Protein AF-A0A1D1ZRA9-F1 (afdb_monomer_lite)

Secondary structure (DSSP, 8-state):
-PPPP--------------GGGTSHHHHHHHHHHHS----SSHHHHHHHHHHHHHHHHHHTTPPPP-GGGHHHHH---PPPTTS-GGG------S---------

Organi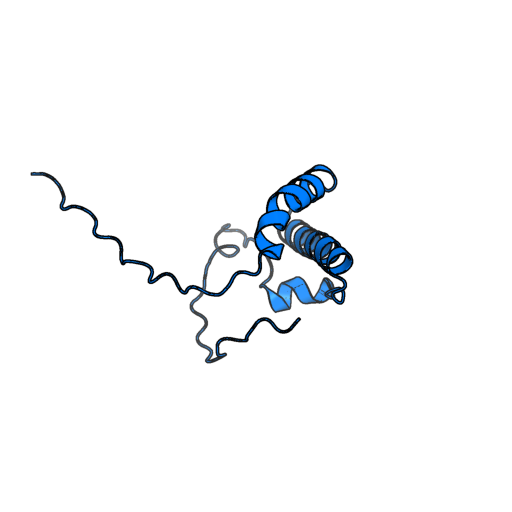sm: Auxenochlorella protothecoides (NCBI:txid3075)

InterPro domains:
  IPR017905 ERV/ALR sulfhydryl oxidase domain [PF04777] (26-76)
  IPR017905 ERV/ALR sulfhydryl oxidase domain [PS51324] (1-75)
  IPR036774 ERV/ALR sulfhydryl oxidase domain superfamily [G3DSA:1.20.120.310] (21-87)
  IPR036774 ERV/ALR sulfhydryl oxidase domain superfamily [SSF69000] (27-76)
  IPR039799 Sulfhydryl oxidase ALR/ERV [PTHR12645] (27-90)

pLDDT: mean 72.1, std 20.05, range [38.78, 96.56]

Structure (mmCIF, N/CA/C/O backbone):
data_AF-A0A1D1ZRA9-F1
#
_entry.id   AF-A0A1D1ZRA9-F1
#
loop_
_atom_site.group_PDB
_atom_site.id
_atom_site.type_symbol
_atom_site.label_atom_id
_atom_site.label_alt_id
_atom_site.label_comp_id
_atom_site.label_asym_id
_atom_site.label_entity_id
_atom_site.label_seq_id
_atom_site.pdbx_PDB_ins_code
_atom_site.Cartn_x
_atom_site.Cartn_y
_atom_site.Cartn_z
_atom_site.occupancy
_atom_site.B_iso_or_equiv
_atom_site.auth_seq_id
_atom_site.auth_comp_id
_atom_site.auth_asym_id
_atom_site.auth_atom_id
_atom_site.pdbx_PDB_model_num
ATOM 1 N N . MET A 1 1 ? 5.798 44.716 -20.815 1.00 42.09 1 MET A N 1
ATOM 2 C CA . MET A 1 1 ? 4.510 44.042 -21.083 1.00 42.09 1 MET A CA 1
ATOM 3 C C . MET A 1 1 ? 4.521 42.788 -20.237 1.00 42.09 1 MET A C 1
ATOM 5 O O . MET A 1 1 ? 5.016 41.764 -20.687 1.00 42.09 1 MET A O 1
ATOM 9 N N . ASP A 1 2 ? 4.102 42.918 -18.983 1.00 41.72 2 ASP A N 1
ATOM 10 C CA . ASP A 1 2 ? 4.075 41.811 -18.026 1.00 41.72 2 ASP A CA 1
ATOM 11 C C . ASP A 1 2 ? 2.761 41.026 -18.170 1.00 41.72 2 ASP A C 1
ATOM 13 O O . ASP A 1 2 ? 1.718 41.641 -18.424 1.00 41.72 2 ASP A O 1
ATOM 17 N N . PRO A 1 3 ? 2.773 39.686 -18.045 1.00 46.97 3 PRO A N 1
ATOM 18 C CA . PRO A 1 3 ? 1.548 38.895 -18.053 1.00 46.97 3 PRO A CA 1
ATOM 19 C C . PRO A 1 3 ? 0.699 39.199 -16.803 1.00 46.97 3 PRO A C 1
ATOM 21 O O . PRO A 1 3 ? 1.249 39.508 -15.743 1.00 46.97 3 PRO A O 1
ATOM 24 N N . PRO A 1 4 ? -0.642 39.118 -16.896 1.00 52.88 4 PRO A N 1
ATOM 25 C CA . PRO A 1 4 ? -1.514 39.411 -15.765 1.00 52.88 4 PRO A CA 1
ATOM 26 C C . PRO A 1 4 ? -1.322 38.394 -14.625 1.00 52.88 4 PRO A C 1
ATOM 28 O O . PRO A 1 4 ? -0.988 37.232 -14.882 1.00 52.88 4 PRO A O 1
ATOM 31 N N . PRO A 1 5 ? -1.562 38.795 -13.362 1.00 53.59 5 PRO A N 1
ATOM 32 C CA . PRO A 1 5 ? -1.475 37.890 -12.226 1.00 53.59 5 PRO A CA 1
ATOM 33 C C . PRO A 1 5 ? -2.531 36.786 -12.350 1.00 53.59 5 PRO A C 1
ATOM 35 O O . PRO A 1 5 ? -3.712 37.041 -12.592 1.00 53.59 5 PRO A O 1
ATOM 38 N N . TYR A 1 6 ? -2.088 35.540 -12.197 1.00 49.81 6 TYR A N 1
ATOM 39 C CA . TYR A 1 6 ? -2.946 34.365 -12.239 1.00 49.81 6 TYR A CA 1
ATOM 40 C C . TYR A 1 6 ? -3.839 34.347 -10.992 1.00 49.81 6 TYR A C 1
ATOM 42 O O . TYR A 1 6 ? -3.408 33.973 -9.901 1.00 49.81 6 TYR A O 1
ATOM 50 N N . ASN A 1 7 ? -5.092 34.767 -11.140 1.00 58.62 7 ASN A N 1
ATOM 51 C CA . ASN A 1 7 ? -6.087 34.663 -10.079 1.00 58.62 7 ASN A CA 1
ATOM 52 C C . ASN A 1 7 ? -6.580 33.212 -10.022 1.00 58.62 7 ASN A C 1
ATOM 54 O O . ASN A 1 7 ? -7.509 32.831 -10.733 1.00 58.62 7 ASN A O 1
ATOM 58 N N . GLY A 1 8 ? -5.934 32.381 -9.202 1.00 53.59 8 GLY A N 1
ATOM 59 C CA . GLY A 1 8 ? -6.448 31.049 -8.887 1.00 53.59 8 GLY A CA 1
ATOM 60 C C . GLY A 1 8 ? -7.840 31.139 -8.252 1.00 53.59 8 GLY A C 1
ATOM 61 O O . GLY A 1 8 ? -8.097 32.023 -7.432 1.00 53.59 8 GLY A O 1
ATOM 62 N N . CYS A 1 9 ? -8.751 30.232 -8.619 1.00 38.78 9 CYS A N 1
ATOM 63 C CA . CYS A 1 9 ? -10.054 30.129 -7.963 1.00 38.78 9 CYS A CA 1
ATOM 64 C C . CYS A 1 9 ? -9.859 29.875 -6.458 1.00 38.78 9 CYS A C 1
ATOM 66 O O . CYS A 1 9 ? -9.128 28.947 -6.097 1.00 38.78 9 CYS A O 1
ATOM 68 N N . PRO A 1 10 ? -10.520 30.633 -5.565 1.00 48.34 10 PRO A N 1
ATOM 69 C CA . PRO A 1 10 ? -10.495 30.317 -4.150 1.00 48.34 10 PRO A CA 1
ATOM 70 C C . PRO A 1 10 ? -11.202 28.976 -3.964 1.00 48.34 10 PRO A C 1
ATOM 72 O O . PRO A 1 10 ? -12.406 28.855 -4.190 1.00 48.34 10 PRO A O 1
ATOM 75 N N . VAL A 1 11 ? -10.454 27.951 -3.557 1.00 49.53 11 VAL A N 1
ATOM 76 C CA . VAL A 1 11 ? -11.073 26.740 -3.026 1.00 49.53 11 VAL A CA 1
ATOM 77 C C . VAL A 1 11 ? -11.781 27.160 -1.746 1.00 49.53 11 VAL A C 1
ATOM 79 O O . VAL A 1 11 ? -11.145 27.443 -0.732 1.00 49.53 11 VAL A O 1
ATOM 82 N N . SER A 1 12 ? -13.108 27.294 -1.798 1.00 47.38 12 SER A N 1
ATOM 83 C CA . SER A 1 12 ? -13.909 27.441 -0.590 1.00 47.38 12 SER A CA 1
ATOM 84 C C . SER A 1 12 ? -13.567 26.257 0.301 1.00 47.38 12 SER A C 1
ATOM 86 O O . SER A 1 12 ? -13.884 25.112 -0.021 1.00 47.38 12 SER A O 1
ATOM 88 N N . GLY A 1 13 ? -12.840 26.535 1.382 1.00 46.78 13 GLY A N 1
ATOM 89 C CA . GLY A 1 13 ? -12.483 25.541 2.370 1.00 46.78 13 GLY A CA 1
ATOM 90 C C . GLY A 1 13 ? -13.769 24.989 2.951 1.00 46.78 13 GLY A C 1
ATOM 91 O O . GLY A 1 13 ? -14.363 25.598 3.836 1.00 46.78 13 GLY A O 1
ATOM 92 N N . SER A 1 14 ? -14.207 23.832 2.459 1.00 49.47 14 SER A N 1
ATOM 93 C CA . SER A 1 14 ? -15.146 23.020 3.204 1.00 49.47 14 SER A CA 1
ATOM 94 C C . SER A 1 14 ? -14.440 22.704 4.515 1.00 49.47 14 SER A C 1
ATOM 96 O O . SER A 1 14 ? -13.499 21.905 4.546 1.00 49.47 14 SER A O 1
ATOM 98 N N . THR A 1 15 ? -14.871 23.339 5.598 1.00 48.19 15 THR A N 1
ATOM 99 C CA . THR A 1 15 ? -14.601 22.922 6.971 1.00 48.19 15 THR A CA 1
ATOM 100 C C . THR A 1 15 ? -15.320 21.595 7.217 1.00 48.19 15 THR A C 1
ATOM 102 O O . THR A 1 15 ? -16.164 21.454 8.092 1.00 48.19 15 THR A O 1
ATOM 105 N N . GLY A 1 16 ? -14.986 20.576 6.422 1.00 43.78 16 GLY A N 1
ATOM 106 C CA . GLY A 1 16 ? -15.204 19.200 6.806 1.00 43.78 16 GLY A CA 1
ATOM 107 C C . GLY A 1 16 ? -14.342 19.005 8.034 1.00 43.78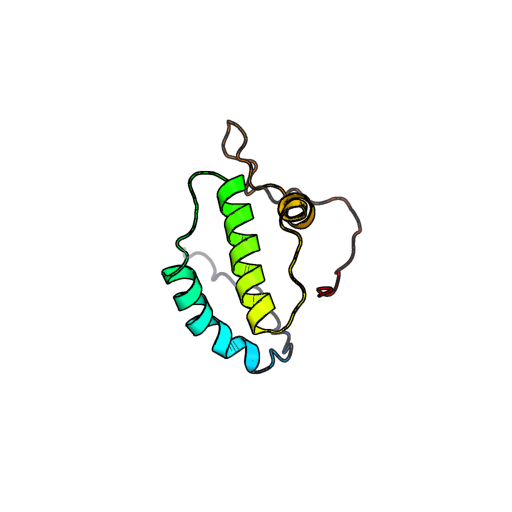 16 GLY A C 1
ATOM 108 O O . GLY A 1 16 ? -13.117 19.073 7.942 1.00 43.78 16 GLY A O 1
ATOM 109 N N . SER A 1 17 ? -14.981 18.849 9.187 1.00 49.03 17 SER A N 1
ATOM 110 C CA . SER A 1 17 ? -14.354 18.506 10.453 1.00 49.03 17 SER A CA 1
ATOM 111 C C . SER A 1 17 ? -13.528 17.237 10.259 1.00 49.03 17 SER A C 1
ATOM 113 O O . SER A 1 17 ? -13.980 16.103 10.427 1.00 49.03 17 SER A O 1
ATOM 115 N N . GLN A 1 18 ? -12.273 17.423 9.855 1.00 47.53 18 GLN A N 1
ATOM 116 C CA . GLN A 1 18 ? -11.307 16.356 9.804 1.00 47.53 18 GLN A CA 1
ATOM 117 C C . GLN A 1 18 ? -10.922 16.076 11.249 1.00 47.53 18 GLN A C 1
ATOM 119 O O . GLN A 1 18 ? -9.984 16.667 11.773 1.00 47.53 18 GLN A O 1
ATOM 124 N N . SER A 1 19 ? -11.738 15.238 11.902 1.00 53.06 19 SER A N 1
ATOM 125 C CA . SER A 1 19 ? -11.527 14.665 13.233 1.00 53.06 19 SER A CA 1
ATOM 126 C C . SER A 1 19 ? -10.033 14.520 13.512 1.00 53.06 19 SER A C 1
ATOM 128 O O . SER A 1 19 ? -9.325 13.960 12.673 1.00 53.06 19 SER A O 1
ATOM 130 N N . ALA A 1 20 ? -9.564 15.012 14.664 1.00 48.78 20 ALA A N 1
ATOM 131 C CA . ALA A 1 20 ? -8.149 15.089 15.054 1.00 48.78 20 ALA A CA 1
ATOM 132 C C . ALA A 1 20 ? -7.326 13.806 14.780 1.00 48.78 20 ALA A C 1
ATOM 134 O O . ALA A 1 20 ? -6.127 13.889 14.527 1.00 48.78 20 ALA A O 1
ATOM 135 N N . ALA A 1 21 ? -7.984 12.645 14.697 1.00 49.44 21 ALA A N 1
ATOM 136 C CA . ALA A 1 21 ? -7.450 11.376 14.199 1.00 49.44 21 ALA A CA 1
ATOM 137 C C . ALA A 1 21 ? -6.724 11.443 12.833 1.00 49.44 21 ALA A C 1
ATOM 139 O O . ALA A 1 21 ? -5.811 10.659 12.600 1.00 49.44 21 ALA A O 1
ATOM 140 N N . ARG A 1 22 ? -7.072 12.382 11.941 1.00 55.47 22 ARG A N 1
ATOM 141 C CA . ARG A 1 22 ? -6.396 12.548 10.639 1.00 55.47 22 ARG A CA 1
ATOM 142 C C . ARG A 1 22 ? -5.009 13.179 10.735 1.00 55.47 22 ARG A C 1
ATOM 144 O O . ARG A 1 22 ? -4.194 12.977 9.848 1.00 55.47 22 ARG A O 1
ATOM 151 N N . ARG A 1 23 ? -4.700 13.923 11.802 1.00 53.00 23 ARG A N 1
ATOM 152 C CA . ARG A 1 23 ? -3.388 14.588 11.930 1.00 53.00 23 ARG A CA 1
ATOM 153 C C . ARG A 1 23 ? -2.282 13.631 12.394 1.00 53.00 23 ARG A C 1
ATOM 155 O O . ARG A 1 23 ? -1.135 13.803 11.993 1.00 53.00 23 ARG A O 1
ATOM 162 N N . GLN A 1 24 ? -2.622 12.589 13.160 1.00 54.94 24 GLN A N 1
ATOM 163 C CA . GLN A 1 24 ? -1.673 11.556 13.613 1.00 54.94 24 GLN A CA 1
ATOM 164 C C . GLN A 1 24 ? -1.301 10.536 12.518 1.00 54.94 24 GLN A C 1
ATOM 166 O O . GLN A 1 24 ? -0.351 9.770 12.678 1.00 54.94 24 GLN A O 1
ATOM 171 N N . GLU A 1 25 ? -2.055 10.516 11.417 1.00 61.31 25 GLU A N 1
ATOM 172 C CA . GLU A 1 25 ? -1.922 9.552 10.323 1.00 61.31 25 GLU A CA 1
ATOM 173 C C . GLU A 1 25 ? -0.559 9.661 9.620 1.00 61.31 25 GLU A C 1
ATOM 175 O O . GLU A 1 25 ? 0.094 8.650 9.376 1.00 61.31 25 GLU A O 1
ATOM 180 N N . SER A 1 26 ? -0.064 10.883 9.400 1.00 70.25 26 SER A N 1
ATOM 181 C CA . SER A 1 26 ? 1.142 11.115 8.592 1.00 70.25 26 SER A CA 1
ATOM 182 C C . SER A 1 26 ? 2.432 10.536 9.188 1.00 70.25 26 SER A C 1
ATOM 184 O O . SER A 1 26 ? 3.277 10.043 8.446 1.00 70.25 26 SER A O 1
ATOM 186 N N . ALA A 1 27 ? 2.612 10.572 10.514 1.00 79.81 27 ALA A N 1
ATOM 187 C CA . ALA A 1 27 ? 3.822 10.052 11.157 1.00 79.81 27 ALA A CA 1
ATOM 188 C C . ALA A 1 27 ? 3.835 8.520 11.175 1.00 79.81 27 ALA A C 1
ATOM 190 O O . ALA A 1 27 ? 4.852 7.902 10.870 1.00 79.81 27 ALA A O 1
ATOM 191 N N . HIS A 1 28 ? 2.689 7.908 11.481 1.00 83.75 28 HIS A N 1
ATOM 192 C CA . HIS A 1 28 ? 2.573 6.458 11.460 1.00 83.75 28 HIS A CA 1
ATOM 193 C C . HIS A 1 28 ? 2.675 5.900 10.039 1.00 83.75 28 HIS A C 1
ATOM 195 O O . HIS A 1 28 ? 3.374 4.914 9.827 1.00 83.75 28 HIS A O 1
ATOM 201 N N . PHE A 1 29 ? 2.024 6.543 9.071 1.00 85.50 29 PHE A N 1
ATOM 202 C CA . PHE A 1 29 ? 2.059 6.110 7.681 1.00 85.50 29 PHE A CA 1
ATOM 203 C C . PHE A 1 29 ? 3.476 6.171 7.099 1.00 85.50 29 PHE A C 1
ATOM 205 O O . PHE A 1 29 ? 3.901 5.238 6.425 1.00 85.50 29 PHE A O 1
ATOM 212 N N . LYS A 1 30 ? 4.255 7.211 7.434 1.00 87.94 30 LYS A N 1
ATOM 213 C CA . LYS A 1 30 ? 5.680 7.289 7.065 1.00 87.94 30 LYS A CA 1
ATOM 214 C C . LYS A 1 30 ? 6.472 6.079 7.556 1.00 87.94 30 LYS A C 1
ATOM 216 O O . LYS A 1 30 ? 7.269 5.535 6.802 1.00 87.94 30 LYS A O 1
ATOM 221 N N . GLU A 1 31 ? 6.253 5.658 8.797 1.00 90.31 31 GLU A N 1
ATOM 222 C CA . GLU A 1 31 ? 6.924 4.482 9.358 1.00 90.31 31 GLU A CA 1
ATOM 223 C C . GLU A 1 31 ? 6.460 3.183 8.690 1.00 90.31 31 GLU A C 1
ATOM 225 O O . GLU A 1 31 ? 7.259 2.300 8.391 1.00 90.31 31 GLU A O 1
ATOM 230 N N . LEU A 1 32 ? 5.168 3.098 8.381 1.00 90.69 32 LEU A N 1
ATOM 231 C CA . LEU A 1 32 ? 4.589 1.964 7.676 1.00 90.69 32 LEU A CA 1
ATOM 232 C C . LEU A 1 32 ? 5.219 1.779 6.288 1.00 90.69 32 LEU A C 1
ATOM 234 O O . LEU A 1 32 ? 5.600 0.665 5.942 1.00 90.69 32 LEU A O 1
ATOM 238 N N . VAL A 1 33 ? 5.387 2.867 5.530 1.00 92.94 33 VAL A N 1
ATOM 239 C CA . VAL A 1 33 ? 6.040 2.862 4.209 1.00 92.94 33 VAL A CA 1
ATOM 240 C C . VAL A 1 33 ? 7.531 2.536 4.315 1.00 92.94 33 VAL A C 1
ATOM 242 O O . VAL A 1 33 ? 8.054 1.814 3.475 1.00 92.94 33 VAL A O 1
ATOM 245 N N . ARG A 1 34 ? 8.230 3.024 5.348 1.00 93.19 34 ARG A N 1
ATOM 246 C CA . ARG A 1 34 ? 9.650 2.684 5.566 1.00 93.19 34 ARG A CA 1
ATOM 247 C C . ARG A 1 34 ? 9.856 1.187 5.786 1.00 93.19 34 ARG A C 1
ATOM 249 O O . ARG A 1 34 ? 10.778 0.619 5.214 1.00 93.19 34 ARG A O 1
ATOM 256 N N . ASN A 1 35 ? 8.987 0.565 6.579 1.00 94.44 35 ASN A N 1
ATOM 257 C CA . ASN A 1 35 ? 9.075 -0.862 6.900 1.00 94.44 35 ASN A CA 1
ATOM 258 C C . ASN A 1 35 ? 8.486 -1.767 5.809 1.00 94.44 35 ASN A C 1
ATOM 260 O O . ASN A 1 35 ? 8.779 -2.958 5.774 1.00 94.44 35 ASN A O 1
ATOM 264 N N . ASN A 1 36 ? 7.671 -1.210 4.913 1.00 92.25 36 ASN A N 1
ATOM 265 C CA . ASN A 1 36 ? 7.086 -1.905 3.772 1.00 92.25 36 ASN A CA 1
ATOM 266 C C . ASN A 1 36 ? 7.424 -1.111 2.504 1.00 92.25 36 ASN A C 1
ATOM 268 O O . ASN A 1 36 ? 6.591 -0.315 2.055 1.00 92.25 36 ASN A O 1
ATOM 272 N N . PRO A 1 37 ? 8.637 -1.262 1.943 1.00 94.88 37 PRO A N 1
ATOM 273 C CA . PRO A 1 37 ? 9.039 -0.491 0.776 1.00 94.88 37 PRO A CA 1
ATOM 274 C C . PRO A 1 37 ? 8.100 -0.759 -0.413 1.00 94.88 37 PRO A C 1
ATOM 276 O O . PRO A 1 37 ? 7.634 -1.890 -0.592 1.00 94.88 37 PRO A O 1
ATOM 279 N N . PRO A 1 38 ? 7.794 0.271 -1.222 1.00 93.94 38 PRO A N 1
ATOM 280 C CA . PRO A 1 38 ? 6.852 0.150 -2.323 1.00 93.94 38 PRO A CA 1
ATOM 281 C C . PRO A 1 38 ? 7.374 -0.782 -3.415 1.00 93.94 38 PRO A C 1
ATOM 283 O O . PRO A 1 38 ? 8.516 -0.669 -3.861 1.00 93.94 38 PRO A O 1
ATOM 286 N N . ARG A 1 39 ? 6.499 -1.679 -3.879 1.00 94.44 39 ARG A N 1
ATOM 287 C CA . ARG A 1 39 ? 6.741 -2.509 -5.064 1.00 94.44 39 ARG A CA 1
ATOM 288 C C . ARG A 1 39 ? 6.337 -1.710 -6.296 1.00 94.44 39 ARG A C 1
ATOM 290 O O . ARG A 1 39 ? 5.162 -1.404 -6.465 1.00 94.44 39 ARG A O 1
ATOM 297 N N . VAL A 1 40 ? 7.319 -1.317 -7.102 1.00 92.25 40 VAL A N 1
ATOM 298 C CA . VAL A 1 40 ? 7.143 -0.372 -8.222 1.00 92.25 40 VAL A CA 1
ATOM 299 C C . VAL A 1 40 ? 7.619 -0.932 -9.563 1.00 92.25 40 VAL A C 1
ATOM 301 O O . VAL A 1 40 ? 7.760 -0.175 -10.516 1.00 92.25 40 VAL A O 1
ATOM 304 N N . ALA A 1 41 ? 7.882 -2.241 -9.654 1.00 88.31 41 ALA A N 1
ATOM 305 C CA . ALA A 1 41 ? 8.347 -2.849 -10.902 1.00 88.31 41 ALA A CA 1
ATOM 306 C C . ALA A 1 41 ? 7.247 -2.894 -11.975 1.00 88.31 41 ALA A C 1
ATOM 308 O O . ALA A 1 41 ? 7.546 -2.877 -13.165 1.00 88.31 41 ALA A O 1
ATOM 309 N N . SER A 1 42 ? 5.976 -2.921 -11.563 1.00 88.06 42 SER A N 1
ATOM 310 C CA . SER A 1 42 ? 4.831 -2.871 -12.467 1.00 88.06 42 SER A CA 1
ATOM 311 C C . SER A 1 42 ? 3.611 -2.221 -11.815 1.00 88.06 42 SER A C 1
ATOM 313 O O . SER A 1 42 ? 3.493 -2.137 -10.588 1.00 88.06 42 SER A O 1
ATOM 315 N N . GLY A 1 43 ? 2.669 -1.788 -12.651 1.00 88.06 43 GLY A N 1
ATOM 316 C CA . GLY A 1 43 ? 1.370 -1.281 -12.223 1.00 88.06 43 GLY A CA 1
ATOM 317 C C . GLY A 1 43 ? 0.594 -2.222 -11.297 1.00 88.06 43 GLY A C 1
ATOM 318 O O . GLY A 1 43 ? 0.199 -1.800 -10.207 1.00 88.06 43 GLY A O 1
ATOM 319 N N . PRO A 1 44 ? 0.394 -3.501 -11.675 1.00 91.25 44 PRO A N 1
ATOM 320 C CA . PRO A 1 44 ? -0.263 -4.486 -10.818 1.00 91.25 44 PRO A CA 1
ATOM 321 C C . PRO A 1 44 ? 0.437 -4.683 -9.467 1.00 91.25 44 PRO A C 1
ATOM 323 O O . PRO A 1 44 ? -0.232 -4.753 -8.436 1.00 91.25 44 PRO A O 1
ATOM 326 N N . GLU A 1 45 ? 1.774 -4.711 -9.439 1.00 92.62 45 GLU A N 1
ATOM 327 C CA . GLU A 1 45 ? 2.526 -4.822 -8.183 1.00 92.62 45 GLU A CA 1
ATOM 328 C C . GLU A 1 45 ? 2.315 -3.619 -7.265 1.00 92.62 45 GLU A C 1
ATOM 330 O O . GLU A 1 45 ? 2.095 -3.796 -6.061 1.00 92.62 45 GLU A O 1
ATOM 335 N N . LEU A 1 46 ? 2.335 -2.411 -7.836 1.00 93.12 46 LEU A N 1
ATOM 336 C CA . LEU A 1 46 ? 2.089 -1.172 -7.108 1.00 93.12 46 LEU A CA 1
ATOM 337 C C . LEU A 1 46 ? 0.650 -1.113 -6.589 1.00 93.12 46 LEU A C 1
ATOM 339 O O . LEU A 1 46 ? 0.419 -0.763 -5.430 1.00 93.12 46 LEU A O 1
ATOM 343 N N . GLN A 1 47 ? -0.326 -1.498 -7.410 1.00 92.56 47 GLN A N 1
ATOM 344 C CA . GLN A 1 47 ? -1.733 -1.562 -7.017 1.00 92.56 47 GLN A CA 1
ATOM 345 C C . GLN A 1 47 ? -1.951 -2.520 -5.843 1.00 92.56 47 GLN A C 1
ATOM 347 O O . GLN A 1 47 ? -2.616 -2.171 -4.862 1.00 92.56 47 GLN A O 1
ATOM 352 N N . GLN A 1 48 ? -1.358 -3.708 -5.923 1.00 95.38 48 GLN A N 1
ATOM 353 C CA . GLN A 1 48 ? -1.432 -4.707 -4.868 1.00 95.38 48 GLN A CA 1
ATOM 354 C C . GLN A 1 48 ? -0.755 -4.204 -3.582 1.00 95.38 48 GLN A C 1
ATOM 356 O O . GLN A 1 48 ? -1.328 -4.315 -2.498 1.00 95.38 48 GLN A O 1
ATOM 361 N N . TYR A 1 49 ? 0.417 -3.570 -3.702 1.00 95.88 49 TYR A N 1
ATOM 362 C CA . TYR A 1 49 ? 1.124 -2.946 -2.580 1.00 95.88 49 TYR A CA 1
ATOM 363 C C . TYR A 1 49 ? 0.268 -1.887 -1.873 1.00 95.88 49 TYR A C 1
ATOM 365 O O . TYR A 1 49 ? 0.132 -1.908 -0.649 1.00 95.88 49 TYR A O 1
ATOM 373 N N . MET A 1 50 ? -0.360 -0.986 -2.633 1.00 95.25 50 MET A N 1
ATOM 374 C CA . MET A 1 50 ? -1.204 0.066 -2.064 1.00 95.25 50 MET A CA 1
ATOM 375 C C . MET A 1 50 ? -2.416 -0.505 -1.323 1.00 95.25 50 MET A C 1
ATOM 377 O O . MET A 1 50 ? -2.771 0.002 -0.258 1.00 95.25 50 MET A O 1
ATOM 381 N N . CYS A 1 51 ? -3.030 -1.574 -1.842 1.00 96.56 51 CYS A N 1
ATOM 382 C CA . CYS A 1 51 ? -4.125 -2.251 -1.152 1.00 96.56 51 CYS A CA 1
ATOM 383 C C . CYS A 1 51 ? -3.683 -2.865 0.185 1.00 96.56 51 CYS A C 1
ATOM 385 O O . CYS A 1 51 ? -4.330 -2.660 1.214 1.00 96.56 51 CYS A O 1
ATOM 387 N N . GLU A 1 52 ? -2.567 -3.594 0.188 1.00 96.44 52 GLU A N 1
ATOM 388 C CA . GLU A 1 52 ? -2.020 -4.227 1.391 1.00 96.44 52 GLU A CA 1
ATOM 389 C C . GLU A 1 52 ? -1.660 -3.194 2.459 1.00 96.44 52 GLU A C 1
ATOM 391 O O . GLU A 1 52 ? -2.053 -3.333 3.619 1.00 96.44 52 GLU A O 1
ATOM 396 N N . LEU A 1 53 ? -0.973 -2.122 2.062 1.00 95.69 53 LEU A N 1
ATOM 397 C CA . LEU A 1 53 ? -0.600 -1.036 2.961 1.00 95.69 53 LEU A CA 1
ATOM 398 C C . LEU A 1 53 ? -1.840 -0.344 3.549 1.00 95.69 53 LEU A C 1
ATOM 400 O O . LEU A 1 53 ? -1.892 -0.055 4.745 1.00 95.69 53 LEU A O 1
ATOM 404 N N . HIS A 1 54 ? -2.876 -0.133 2.734 1.00 93.44 54 HIS A N 1
ATOM 405 C CA . HIS A 1 54 ? -4.154 0.403 3.197 1.00 93.44 54 HIS A CA 1
ATOM 406 C C . HIS A 1 54 ? -4.838 -0.535 4.207 1.00 93.44 54 HIS A C 1
ATOM 408 O O . HIS A 1 54 ? -5.380 -0.076 5.212 1.00 93.44 54 HIS A O 1
ATOM 414 N N . ASN A 1 55 ? -4.765 -1.853 4.001 1.00 95.31 55 ASN A N 1
ATOM 415 C CA . ASN A 1 55 ? -5.308 -2.831 4.941 1.00 95.31 55 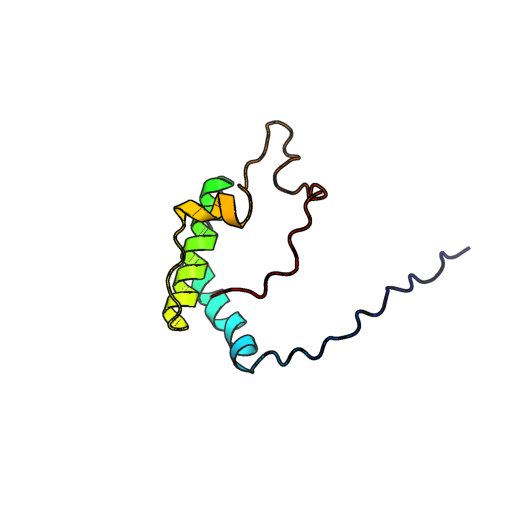ASN A CA 1
ATOM 416 C C . ASN A 1 55 ? -4.570 -2.851 6.288 1.00 95.31 55 ASN A C 1
ATOM 418 O O . ASN A 1 55 ? -5.218 -3.042 7.318 1.00 95.31 55 ASN A O 1
ATOM 422 N N . GLN A 1 56 ? -3.264 -2.570 6.318 1.00 93.56 56 GLN A N 1
ATOM 423 C CA . GLN A 1 56 ? -2.528 -2.383 7.576 1.00 93.56 56 GLN A CA 1
ATOM 424 C C . GLN A 1 56 ? -3.061 -1.166 8.361 1.00 93.56 56 GLN A C 1
ATOM 426 O O . GLN A 1 56 ? -3.248 -1.231 9.581 1.00 93.56 56 GLN A O 1
ATOM 431 N N . VAL A 1 57 ? -3.403 -0.073 7.667 1.00 91.25 57 VAL A N 1
ATOM 432 C CA . VAL A 1 57 ? -4.073 1.085 8.286 1.00 91.25 57 VAL A CA 1
ATOM 433 C C . VAL A 1 57 ? -5.486 0.720 8.757 1.00 91.25 57 VAL A C 1
ATOM 435 O O . VAL A 1 57 ? -5.860 1.064 9.881 1.00 91.25 57 VAL A O 1
ATOM 438 N N . ASN A 1 58 ? -6.258 -0.026 7.959 1.00 91.81 58 ASN A N 1
ATOM 439 C CA . ASN A 1 58 ? -7.594 -0.492 8.349 1.00 91.81 58 ASN A CA 1
ATOM 440 C C . ASN A 1 58 ? -7.555 -1.341 9.619 1.00 91.81 58 ASN A C 1
ATOM 442 O O . ASN A 1 58 ? -8.333 -1.083 10.537 1.00 91.81 58 ASN A O 1
ATOM 446 N N . GLN A 1 59 ? -6.612 -2.278 9.721 1.00 91.88 59 GLN A N 1
ATOM 447 C CA . GLN A 1 59 ? -6.428 -3.101 10.913 1.00 91.88 59 GLN A CA 1
ATOM 448 C C . GLN A 1 59 ? -6.191 -2.238 12.157 1.00 91.88 59 GLN A C 1
ATOM 450 O O . GLN A 1 59 ? -6.868 -2.417 13.172 1.00 91.88 59 GLN A O 1
ATOM 455 N N . ARG A 1 60 ? -5.297 -1.243 12.070 1.00 88.56 60 ARG A N 1
ATOM 456 C CA . ARG A 1 60 ? -5.034 -0.307 13.176 1.00 88.56 60 ARG A CA 1
ATOM 457 C C . ARG A 1 60 ? -6.278 0.483 13.583 1.00 88.56 60 ARG A C 1
ATOM 459 O O . ARG A 1 60 ? -6.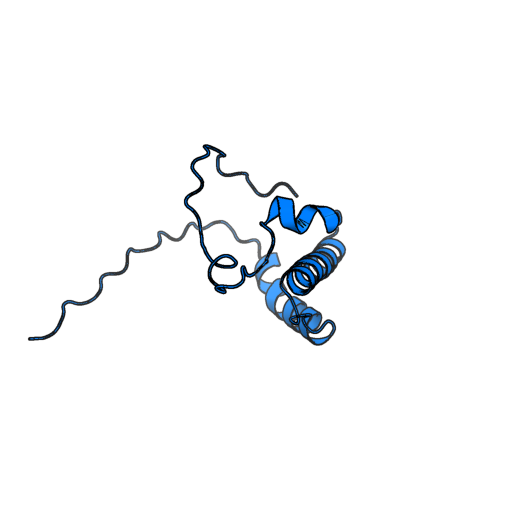474 0.765 14.764 1.00 88.56 60 ARG A O 1
ATOM 466 N N . LEU A 1 61 ? -7.118 0.842 12.616 1.00 87.88 61 LEU A N 1
ATOM 467 C CA . LEU A 1 61 ? -8.365 1.573 12.840 1.00 87.88 61 LEU A CA 1
ATOM 468 C C . LEU A 1 61 ? -9.560 0.668 13.175 1.00 87.88 61 LEU A C 1
ATOM 470 O O . LEU A 1 61 ? -10.662 1.187 13.348 1.00 87.88 61 LEU A O 1
ATOM 474 N N . ARG A 1 62 ? -9.361 -0.654 13.288 1.00 90.94 62 ARG A N 1
ATOM 475 C CA . ARG A 1 62 ? -10.427 -1.655 13.480 1.00 90.94 62 ARG A CA 1
ATOM 476 C C . ARG A 1 62 ? -11.504 -1.594 12.388 1.00 90.94 62 ARG A C 1
ATOM 478 O O . ARG A 1 62 ? -12.694 -1.729 12.660 1.00 90.94 62 ARG A O 1
ATOM 485 N N . LYS A 1 63 ? -11.074 -1.375 11.146 1.00 90.31 63 LYS A N 1
ATOM 486 C CA . LYS A 1 63 ? -11.905 -1.448 9.940 1.00 90.31 63 LYS A CA 1
ATOM 487 C C . LYS A 1 63 ? -11.756 -2.817 9.266 1.00 90.31 63 LYS A C 1
ATOM 489 O O . LYS A 1 63 ? -10.682 -3.413 9.368 1.00 90.31 63 LYS A O 1
ATOM 494 N N . PRO A 1 64 ? -12.791 -3.309 8.562 1.00 93.56 64 PRO A N 1
ATOM 495 C CA . PRO A 1 64 ? -12.681 -4.521 7.757 1.00 93.56 64 PRO A CA 1
ATOM 496 C C . PRO A 1 64 ? -11.566 -4.411 6.712 1.00 93.56 64 PRO A C 1
ATOM 498 O O . PRO A 1 64 ? -11.318 -3.336 6.161 1.00 93.56 64 PRO A O 1
ATOM 501 N N . ALA A 1 65 ? -10.912 -5.533 6.418 1.00 95.62 65 ALA A N 1
ATOM 502 C CA . ALA A 1 65 ? -9.960 -5.604 5.320 1.00 95.62 65 ALA A CA 1
ATOM 503 C C . ALA A 1 65 ? -10.693 -5.526 3.972 1.00 95.62 65 ALA A C 1
ATOM 505 O O . ALA A 1 65 ? -11.749 -6.129 3.779 1.00 95.62 65 ALA A O 1
ATOM 506 N N . PHE A 1 66 ? -10.109 -4.805 3.024 1.00 95.81 66 PHE A N 1
ATOM 507 C CA . PHE A 1 66 ? -10.553 -4.780 1.640 1.00 95.81 66 PHE A CA 1
ATOM 508 C C . PHE A 1 66 ? -9.994 -5.994 0.882 1.00 95.81 66 PHE A C 1
ATOM 510 O O . PHE A 1 66 ? -8.818 -6.331 1.030 1.00 95.81 66 PHE A O 1
ATOM 517 N N . ASN A 1 67 ? -10.814 -6.632 0.041 1.00 96.06 67 ASN A N 1
ATOM 518 C CA . ASN A 1 67 ? -10.359 -7.714 -0.833 1.00 96.06 67 ASN A CA 1
ATOM 519 C C . ASN A 1 67 ? -9.516 -7.146 -1.987 1.00 96.06 67 ASN A C 1
ATOM 521 O O . ASN A 1 67 ? -10.065 -6.602 -2.945 1.00 96.06 67 ASN A O 1
ATOM 525 N N . CYS A 1 68 ? -8.193 -7.309 -1.918 1.00 96.19 68 CYS A N 1
ATOM 526 C CA . CYS A 1 68 ? -7.276 -6.757 -2.917 1.00 96.19 68 CYS A CA 1
ATOM 527 C C . CYS A 1 68 ? -7.490 -7.290 -4.340 1.00 96.19 68 CYS A C 1
ATOM 529 O O . CYS A 1 68 ? -7.183 -6.570 -5.285 1.00 96.19 68 CYS A O 1
ATOM 531 N N . ALA A 1 69 ? -8.128 -8.454 -4.523 1.00 95.00 69 ALA A N 1
ATOM 532 C CA . ALA A 1 69 ? -8.519 -8.932 -5.854 1.00 95.00 69 ALA A CA 1
ATOM 533 C C . ALA A 1 69 ? -9.498 -7.979 -6.573 1.00 95.00 69 ALA A C 1
ATOM 535 O O . ALA A 1 69 ? -9.623 -8.013 -7.793 1.00 95.00 69 ALA A O 1
ATOM 536 N N . LEU A 1 70 ? -10.186 -7.105 -5.828 1.00 93.62 70 LEU A N 1
ATOM 537 C CA . LEU A 1 70 ? -11.117 -6.107 -6.357 1.00 93.62 70 LEU A CA 1
ATOM 538 C C . LEU A 1 70 ? -10.483 -4.716 -6.522 1.00 93.62 70 LEU A C 1
ATOM 540 O O . LEU A 1 70 ? -11.186 -3.770 -6.882 1.00 93.62 70 LEU A O 1
ATOM 544 N N . ALA A 1 71 ? -9.181 -4.556 -6.255 1.00 90.62 71 ALA A N 1
ATOM 545 C CA . ALA A 1 71 ? -8.512 -3.254 -6.285 1.00 90.62 71 ALA A CA 1
ATOM 546 C C . ALA A 1 71 ? -8.568 -2.611 -7.680 1.00 90.62 71 ALA A C 1
ATOM 548 O O . ALA A 1 71 ? -8.968 -1.451 -7.793 1.00 90.62 71 ALA A O 1
ATOM 549 N N . GLY A 1 72 ? -8.284 -3.381 -8.734 1.00 87.62 72 GLY A N 1
ATOM 550 C CA . GLY A 1 72 ? -8.358 -2.907 -10.119 1.00 87.62 72 GLY A CA 1
ATOM 551 C C . GLY A 1 72 ? -9.771 -2.516 -10.545 1.00 87.62 72 GLY A C 1
ATOM 552 O O . GLY A 1 72 ? -9.966 -1.483 -11.172 1.00 87.62 72 GLY A O 1
ATOM 553 N N . ALA A 1 73 ? -10.797 -3.260 -10.127 1.00 86.94 73 ALA A N 1
ATOM 554 C CA . ALA A 1 73 ? -12.186 -2.886 -10.407 1.00 86.94 73 ALA A CA 1
ATOM 555 C C . ALA A 1 73 ? -12.606 -1.611 -9.653 1.00 86.94 73 ALA A C 1
ATOM 557 O O . ALA A 1 73 ? -13.358 -0.783 -10.167 1.00 86.94 73 ALA A O 1
ATOM 558 N N . ARG A 1 74 ? -12.119 -1.437 -8.418 1.00 89.44 74 ARG A N 1
ATOM 559 C CA . ARG A 1 74 ? -12.484 -0.313 -7.549 1.00 89.44 74 ARG A CA 1
ATOM 560 C C . ARG A 1 74 ? -11.798 0.999 -7.934 1.00 89.44 74 ARG A C 1
ATOM 562 O O . ARG A 1 74 ? -12.411 2.054 -7.731 1.00 89.44 74 ARG A O 1
ATOM 569 N N . TRP A 1 75 ? -10.557 0.928 -8.420 1.00 84.69 75 TRP A N 1
ATOM 570 C CA . TRP A 1 75 ? -9.666 2.074 -8.643 1.00 84.69 75 TRP A CA 1
ATOM 571 C C . TRP A 1 75 ? -9.083 2.167 -10.061 1.00 84.69 75 TRP A C 1
ATOM 573 O O . TRP A 1 75 ? -8.240 3.027 -10.285 1.00 84.69 75 TRP A O 1
ATOM 583 N N . ARG A 1 76 ? -9.575 1.345 -11.004 1.00 84.94 76 ARG A N 1
ATOM 584 C CA . ARG A 1 76 ? -8.959 1.031 -12.312 1.00 84.94 76 ARG A CA 1
ATOM 585 C C . ARG A 1 76 ? -7.624 0.296 -12.165 1.00 84.94 76 ARG A C 1
ATOM 587 O O . ARG A 1 76 ? -6.934 0.449 -11.163 1.00 84.94 76 ARG A O 1
ATOM 594 N N . ALA A 1 77 ? -7.289 -0.557 -13.130 1.00 83.00 77 ALA A N 1
ATOM 595 C CA . ALA A 1 77 ? -5.961 -1.159 -13.208 1.00 83.00 77 ALA A CA 1
ATOM 596 C C . ALA A 1 77 ? -4.907 -0.063 -13.456 1.00 83.00 77 ALA A C 1
ATOM 598 O O . ALA A 1 77 ? -5.226 0.996 -13.993 1.00 83.00 77 ALA A O 1
ATOM 599 N N . LEU A 1 78 ? -3.678 -0.294 -12.987 1.00 82.12 78 LEU A N 1
ATOM 600 C CA . LEU A 1 78 ? -2.539 0.610 -13.201 1.00 82.12 78 LEU A CA 1
ATOM 601 C C . LEU A 1 78 ? -1.662 0.136 -14.367 1.00 82.12 78 LEU A C 1
ATOM 603 O O . LEU A 1 78 ? -0.442 0.236 -14.309 1.00 82.12 78 LEU A O 1
ATOM 607 N N . ASP A 1 79 ? -2.263 -0.458 -15.386 1.00 75.12 79 ASP A N 1
ATOM 608 C CA . ASP A 1 79 ? -1.576 -0.904 -16.588 1.00 75.12 79 ASP A CA 1
ATOM 609 C C . ASP A 1 79 ? -1.123 0.281 -17.452 1.00 75.12 79 ASP A C 1
ATOM 611 O O . ASP A 1 79 ? -1.851 1.246 -17.688 1.00 75.12 79 ASP A O 1
ATOM 615 N N . CYS A 1 80 ? 0.127 0.209 -17.907 1.00 65.44 80 CYS A N 1
ATOM 616 C CA . CYS A 1 80 ? 0.626 1.058 -18.976 1.00 65.44 80 CYS A CA 1
ATOM 617 C C . CYS A 1 80 ? 0.415 0.294 -20.284 1.00 65.44 80 CYS A C 1
ATOM 619 O O . CYS A 1 80 ? 0.962 -0.798 -20.425 1.00 65.44 80 CYS A O 1
ATOM 621 N N . ASP A 1 81 ? -0.338 0.859 -21.227 1.00 65.00 81 ASP A N 1
ATOM 622 C CA . ASP A 1 81 ? -0.297 0.390 -22.617 1.00 65.00 81 ASP A CA 1
ATOM 623 C C . ASP A 1 81 ? 1.111 0.616 -23.207 1.00 65.00 81 ASP A C 1
ATOM 625 O O . ASP A 1 81 ? 1.893 1.392 -22.653 1.00 65.00 81 ASP A O 1
ATOM 629 N N . GLU A 1 82 ? 1.426 -0.019 -24.341 1.00 59.62 82 GLU A N 1
ATOM 630 C CA . GLU A 1 82 ? 2.736 0.050 -25.026 1.00 59.62 82 GLU A CA 1
ATOM 631 C C . GLU A 1 82 ? 3.228 1.494 -25.280 1.00 59.62 82 GLU A C 1
ATOM 633 O O . GLU A 1 82 ? 4.429 1.754 -25.305 1.00 59.62 82 GLU A O 1
ATOM 638 N N . ASP A 1 83 ? 2.302 2.453 -25.391 1.00 62.09 83 ASP A N 1
ATOM 639 C CA . ASP A 1 83 ? 2.592 3.880 -25.582 1.00 62.09 83 ASP A CA 1
ATOM 640 C C . ASP A 1 83 ? 2.756 4.671 -24.259 1.00 62.09 83 ASP A C 1
ATOM 642 O O . ASP A 1 83 ? 2.991 5.880 -24.267 1.00 62.09 83 ASP A O 1
ATOM 646 N N . GLY A 1 84 ? 2.596 4.029 -23.097 1.00 56.81 84 GLY A N 1
ATOM 647 C CA . GLY A 1 84 ? 2.770 4.623 -21.763 1.00 56.81 84 GLY A CA 1
ATOM 648 C C . GLY A 1 84 ? 1.699 5.641 -21.343 1.00 56.81 84 GLY A C 1
ATOM 649 O O . GLY A 1 84 ? 1.831 6.275 -20.296 1.00 56.81 84 GLY A O 1
ATOM 650 N N . VAL A 1 85 ? 0.636 5.821 -22.136 1.00 57.88 85 VAL A N 1
ATOM 651 C CA . VAL A 1 85 ? -0.325 6.932 -21.973 1.00 57.88 85 VAL A CA 1
ATOM 652 C C . VAL A 1 85 ? -1.496 6.597 -21.033 1.00 57.88 85 VAL A C 1
ATOM 654 O O . VAL A 1 85 ? -2.067 7.492 -20.408 1.00 57.88 85 VAL A O 1
ATOM 657 N N . ALA A 1 86 ? -1.880 5.324 -20.901 1.00 59.03 86 ALA A N 1
ATOM 658 C CA . ALA A 1 86 ? -3.189 4.974 -20.339 1.00 59.03 86 ALA A CA 1
ATOM 659 C C . ALA A 1 86 ? -3.285 4.949 -18.802 1.00 59.03 86 ALA A C 1
ATOM 661 O O . ALA A 1 86 ? -4.361 5.235 -18.275 1.00 59.03 86 ALA A O 1
ATOM 662 N N . ALA A 1 87 ? -2.189 4.721 -18.069 1.00 57.50 87 ALA A N 1
ATOM 663 C CA . ALA A 1 87 ? -2.233 4.605 -16.603 1.00 57.50 87 ALA A CA 1
ATOM 664 C C . ALA A 1 87 ? -2.682 5.902 -15.887 1.00 57.50 87 ALA A C 1
ATOM 666 O O . ALA A 1 87 ? -3.269 5.851 -14.806 1.00 57.50 87 ALA A O 1
ATOM 667 N N . CYS A 1 88 ? -2.430 7.071 -16.491 1.00 57.09 88 CYS A N 1
ATOM 668 C CA . CYS A 1 88 ? -2.748 8.392 -15.926 1.00 57.09 88 CYS A CA 1
ATOM 669 C C . CYS A 1 88 ? -3.854 9.142 -16.687 1.00 57.09 88 CYS A C 1
ATOM 671 O O . CYS A 1 88 ? -4.176 10.283 -16.341 1.00 57.09 88 CYS A O 1
ATOM 673 N N . ALA A 1 89 ? -4.448 8.536 -17.718 1.00 61.28 89 ALA A N 1
ATOM 674 C CA . ALA A 1 89 ? -5.507 9.177 -18.481 1.00 61.28 89 ALA A CA 1
ATOM 675 C C . ALA A 1 89 ? -6.814 9.157 -17.674 1.00 61.28 89 ALA A C 1
ATOM 677 O O . ALA A 1 89 ? -7.523 8.150 -17.614 1.00 61.28 89 ALA A O 1
ATOM 678 N N . ILE A 1 90 ? -7.166 10.296 -17.069 1.00 55.66 90 ILE A N 1
ATOM 679 C CA . ILE A 1 90 ? -8.521 10.546 -16.566 1.00 55.66 90 ILE A CA 1
ATOM 680 C C . ILE A 1 90 ? -9.431 10.594 -17.799 1.00 55.66 90 ILE A C 1
ATOM 682 O O . ILE A 1 90 ? -9.671 11.656 -18.372 1.00 55.66 90 ILE A O 1
ATOM 686 N N . GLN A 1 91 ? -9.911 9.440 -18.262 1.00 55.97 91 GLN A N 1
ATOM 687 C CA . GLN A 1 91 ? -10.959 9.443 -19.269 1.00 55.97 91 GLN A CA 1
ATOM 688 C C . GLN A 1 91 ? -12.219 10.047 -18.641 1.00 55.97 91 GLN A C 1
ATOM 690 O O . GLN A 1 91 ? -12.572 9.673 -17.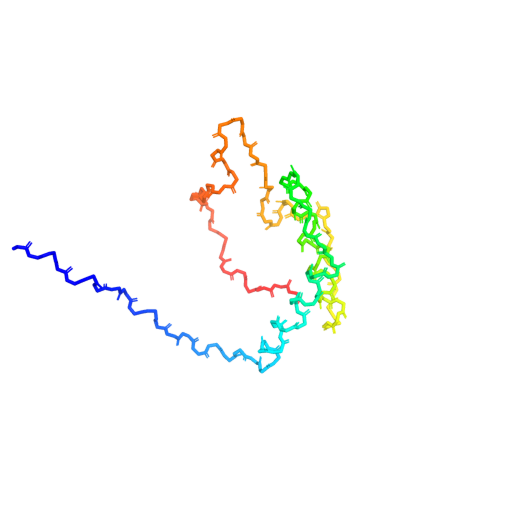515 1.00 55.97 91 GLN A O 1
ATOM 695 N N . PRO A 1 92 ? -12.906 10.977 -19.325 1.00 45.56 92 PRO A N 1
ATOM 696 C CA . PRO A 1 92 ? -14.162 11.510 -18.832 1.00 45.56 92 PRO A CA 1
ATOM 697 C C . PRO A 1 92 ? -15.154 10.352 -18.741 1.00 45.56 92 PRO A C 1
ATOM 699 O O . PRO A 1 92 ? -15.605 9.805 -1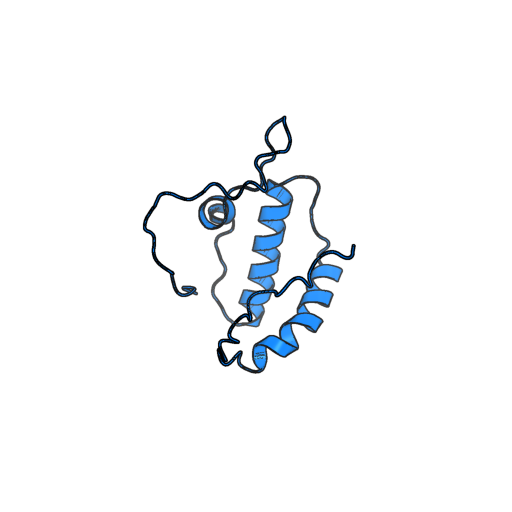9.746 1.00 45.56 92 PRO A O 1
ATOM 702 N N . ALA A 1 93 ? -15.463 9.938 -17.514 1.00 53.00 93 ALA A N 1
ATOM 703 C CA . ALA A 1 93 ? -16.480 8.939 -17.260 1.00 53.00 93 ALA A CA 1
ATOM 704 C C . ALA A 1 93 ? -17.835 9.535 -17.655 1.00 53.00 93 ALA A C 1
ATOM 706 O O . ALA A 1 93 ? -18.469 10.235 -16.867 1.00 53.00 93 ALA A O 1
ATOM 707 N N . ASN A 1 94 ? -18.301 9.258 -18.873 1.00 58.44 94 ASN A N 1
ATOM 708 C CA . ASN A 1 94 ? -19.717 9.387 -19.180 1.00 58.44 94 ASN A CA 1
ATOM 709 C C . ASN A 1 94 ? -20.462 8.265 -18.452 1.00 58.44 94 ASN A C 1
ATOM 711 O O . ASN A 1 94 ? -20.733 7.214 -19.024 1.00 58.44 94 ASN A O 1
ATOM 715 N N . SER A 1 95 ? -20.714 8.442 -17.158 1.00 47.78 95 SER A N 1
ATOM 716 C CA . SER A 1 95 ? -21.679 7.661 -16.389 1.00 47.78 95 SER A CA 1
ATOM 717 C C . SER A 1 95 ? -22.004 8.416 -15.110 1.00 47.78 95 SER A C 1
ATOM 719 O O . SER A 1 95 ? -21.161 8.601 -14.234 1.00 47.78 95 SER A O 1
ATOM 721 N N . SER A 1 96 ? -23.258 8.824 -15.012 1.00 50.09 96 SER A N 1
ATOM 722 C CA . SER A 1 96 ? -23.976 9.301 -13.837 1.00 50.09 96 SER A CA 1
ATOM 723 C C . SER A 1 96 ? -23.903 8.328 -12.648 1.00 50.09 96 SER A C 1
ATOM 725 O O . SER A 1 96 ? -24.886 7.696 -12.271 1.00 50.09 96 SER A O 1
ATOM 727 N N . LEU A 1 97 ? -22.747 8.222 -11.994 1.00 50.28 97 LEU A N 1
ATOM 728 C CA . LEU A 1 97 ? -22.617 7.547 -10.705 1.00 50.28 97 LEU A CA 1
ATOM 729 C C . LEU A 1 97 ? -22.189 8.570 -9.660 1.00 50.28 97 LEU A C 1
ATOM 731 O O . LEU A 1 97 ? -21.021 8.921 -9.523 1.00 50.28 97 LEU A O 1
ATOM 735 N N . GLY A 1 98 ? -23.212 9.075 -8.968 1.00 43.31 98 GLY A N 1
ATOM 736 C CA . GLY A 1 98 ? -23.132 10.128 -7.970 1.00 43.31 98 GLY A CA 1
ATOM 737 C C . GLY A 1 98 ? -22.090 9.885 -6.884 1.00 43.31 98 GLY A C 1
ATOM 738 O O . GLY A 1 98 ? -21.662 8.760 -6.624 1.00 43.31 98 GLY A O 1
ATOM 739 N N . ALA A 1 99 ? -21.716 10.990 -6.239 1.00 50.22 99 ALA A N 1
ATOM 740 C CA . ALA A 1 99 ? -20.816 11.072 -5.100 1.00 50.22 99 ALA A CA 1
ATOM 741 C C . ALA A 1 99 ? -21.142 10.013 -4.036 1.00 50.22 99 ALA A C 1
ATOM 743 O O . ALA A 1 99 ? -21.945 10.225 -3.123 1.00 50.22 99 ALA A O 1
ATOM 744 N N . ARG A 1 100 ? -20.503 8.847 -4.138 1.00 53.12 100 ARG A N 1
ATOM 745 C CA . ARG A 1 100 ? -20.583 7.829 -3.101 1.00 53.12 100 ARG A CA 1
ATOM 746 C C . ARG A 1 100 ? -19.686 8.271 -1.959 1.00 53.12 100 ARG A C 1
ATOM 748 O O . ARG A 1 100 ? -18.464 8.172 -2.024 1.00 53.12 100 ARG A O 1
ATOM 755 N N . ARG A 1 101 ? -20.335 8.774 -0.908 1.00 54.88 101 ARG A N 1
ATOM 756 C CA . ARG A 1 101 ? -19.814 8.793 0.461 1.00 54.88 101 ARG A CA 1
ATOM 757 C C . ARG A 1 101 ? -19.064 7.484 0.700 1.00 54.88 101 ARG A C 1
ATOM 759 O O . ARG A 1 101 ? -19.649 6.429 0.495 1.00 54.88 101 ARG A O 1
ATOM 766 N N . TRP A 1 102 ? -17.785 7.586 1.059 1.00 45.53 102 TRP A N 1
ATOM 767 C CA . TRP A 1 102 ? -16.870 6.468 1.285 1.00 45.53 102 TRP A CA 1
ATOM 768 C C . TRP A 1 102 ? -17.524 5.401 2.175 1.00 45.53 102 TRP A C 1
ATOM 770 O O . TRP A 1 102 ? -17.624 5.629 3.381 1.00 45.53 102 TRP A O 1
ATOM 780 N N . PRO A 1 103 ? -18.010 4.281 1.608 1.00 42.34 103 PRO A N 1
ATOM 781 C CA . PRO A 1 103 ? -18.644 3.236 2.383 1.00 42.34 103 PRO A CA 1
ATOM 782 C C . PRO A 1 103 ? -17.526 2.304 2.838 1.00 42.34 103 PRO A C 1
ATOM 784 O O . PRO A 1 103 ? -17.145 1.377 2.125 1.00 42.34 103 PRO A O 1
ATOM 787 N N . TRP A 1 104 ? -16.941 2.638 3.982 1.00 55.44 104 TRP A N 1
ATOM 788 C CA . TRP A 1 104 ? -16.287 1.659 4.841 1.00 55.44 104 TRP A CA 1
ATOM 789 C C . TRP A 1 104 ? -17.224 1.400 6.008 1.00 55.44 104 TRP A C 1
ATOM 791 O O . TRP A 1 104 ? -17.669 2.414 6.598 1.00 55.44 104 TRP A O 1
#

Radius of gyration: 18.44 Å; chains: 1; bounding box: 34×53×41 Å

Sequence (104 aa):
MDPPPYNGCPVSGSTGSQSAARRQESAHFKELVRNNPPRVASGPELQQYMCELHNQVNQRLRKPAFNCALAGARWRALDCDEDGVAACAIQPANSSLGARRWPW

Foldseek 3Di:
DDDDDDPDDPPPPPPPVPDPVVVVCVVVLVVLCVVQPADDPFQLSNLLSVLVSVQVVCVVVVHDRDDSVCSCVVPNGQHQDPVRPPNPDPDPPPDPDDDDDPDD